Protein AF-A0A380JGA7-F1 (afdb_monomer_lite)

Structure (mmCIF, N/CA/C/O backbone):
data_AF-A0A380JGA7-F1
#
_entry.id   AF-A0A380JGA7-F1
#
loop_
_atom_site.group_PDB
_atom_site.id
_atom_site.type_symbol
_atom_site.label_atom_id
_atom_site.label_alt_id
_atom_site.label_comp_id
_atom_site.label_asym_id
_atom_site.label_entity_id
_atom_site.label_seq_id
_atom_site.pdbx_PDB_ins_code
_atom_site.Cartn_x
_atom_site.Cartn_y
_atom_site.Cartn_z
_atom_site.occupancy
_atom_site.B_iso_or_equiv
_atom_site.auth_seq_id
_atom_site.auth_comp_id
_atom_site.auth_asym_id
_atom_site.auth_atom_id
_atom_site.pdbx_PDB_model_num
ATOM 1 N N . MET A 1 1 ? 26.042 8.309 20.263 1.00 59.75 1 MET A N 1
ATOM 2 C CA . MET A 1 1 ? 25.176 7.485 21.136 1.00 59.75 1 MET A CA 1
ATOM 3 C C . MET A 1 1 ? 23.832 7.338 20.444 1.00 59.75 1 MET A C 1
ATOM 5 O O . MET A 1 1 ? 23.286 8.357 20.043 1.00 59.75 1 MET A O 1
ATOM 9 N N . ILE A 1 2 ? 23.329 6.119 20.225 1.00 72.31 2 ILE A N 1
ATOM 10 C CA . ILE A 1 2 ? 21.969 5.958 19.685 1.00 72.31 2 ILE A CA 1
ATOM 11 C C . ILE A 1 2 ? 20.988 6.371 20.780 1.00 72.31 2 ILE A C 1
ATOM 13 O O . ILE A 1 2 ? 21.099 5.899 21.906 1.00 72.31 2 ILE A O 1
ATOM 17 N N . ASN A 1 3 ? 20.053 7.252 20.439 1.00 92.00 3 ASN A N 1
ATOM 18 C CA . ASN A 1 3 ? 19.029 7.744 21.349 1.00 92.00 3 ASN A CA 1
ATOM 19 C C . ASN A 1 3 ? 18.095 6.589 21.768 1.00 92.00 3 ASN A C 1
ATOM 21 O O . ASN A 1 3 ? 17.345 6.059 20.944 1.00 92.00 3 ASN A O 1
ATOM 25 N N . ASP A 1 4 ? 18.143 6.183 23.039 1.00 94.75 4 ASP A N 1
ATOM 26 C CA . ASP A 1 4 ? 17.337 5.069 23.555 1.00 94.75 4 ASP A CA 1
ATOM 27 C C . ASP A 1 4 ? 15.826 5.347 23.498 1.00 94.75 4 ASP A C 1
ATOM 29 O O . ASP A 1 4 ? 15.036 4.409 23.369 1.00 94.75 4 ASP A O 1
ATOM 33 N N . ALA A 1 5 ? 15.412 6.621 23.478 1.00 95.69 5 ALA A N 1
ATOM 34 C CA . ALA A 1 5 ? 14.020 6.984 23.227 1.00 95.69 5 ALA A CA 1
ATOM 35 C C . ALA A 1 5 ? 13.580 6.588 21.806 1.00 95.69 5 ALA A C 1
ATOM 37 O O . ALA A 1 5 ? 12.498 6.024 21.643 1.00 95.69 5 ALA A O 1
ATOM 38 N N . ILE A 1 6 ? 14.440 6.784 20.797 1.00 96.81 6 ILE A N 1
ATOM 39 C CA . ILE A 1 6 ? 14.155 6.398 19.403 1.00 96.81 6 ILE A CA 1
ATOM 40 C C . ILE A 1 6 ? 14.045 4.876 19.284 1.00 96.81 6 ILE A C 1
ATOM 42 O O . ILE A 1 6 ? 13.084 4.373 18.708 1.00 96.81 6 ILE A O 1
ATOM 46 N N . LYS A 1 7 ? 14.978 4.119 19.879 1.00 96.44 7 LYS A N 1
ATOM 47 C CA . LYS A 1 7 ? 14.900 2.644 19.892 1.00 96.44 7 LYS A CA 1
ATOM 48 C C . LYS A 1 7 ? 13.587 2.152 20.502 1.00 96.44 7 LYS A C 1
ATOM 50 O O . LYS A 1 7 ? 12.964 1.237 19.965 1.00 96.44 7 LYS A O 1
ATOM 55 N N . LYS A 1 8 ? 13.160 2.764 21.613 1.00 97.25 8 LYS A N 1
ATOM 56 C CA . LYS A 1 8 ? 11.901 2.423 22.282 1.00 97.25 8 LYS A CA 1
ATOM 57 C C . LYS A 1 8 ? 10.693 2.738 21.399 1.00 97.25 8 LYS A C 1
ATOM 59 O O . LYS A 1 8 ? 9.820 1.885 21.273 1.00 97.25 8 LYS A O 1
ATOM 64 N N . GLN A 1 9 ? 10.668 3.907 20.758 1.00 97.62 9 GLN A N 1
ATOM 65 C CA . GLN A 1 9 ? 9.598 4.297 19.836 1.00 97.62 9 GLN A CA 1
ATOM 66 C C . GLN A 1 9 ? 9.495 3.335 18.644 1.00 97.62 9 GLN A C 1
ATOM 68 O O . GLN A 1 9 ? 8.403 2.861 18.338 1.00 97.62 9 GLN A O 1
ATOM 73 N N . ILE A 1 10 ? 10.628 2.986 18.021 1.00 97.38 10 ILE A N 1
ATOM 74 C CA . ILE A 1 10 ? 10.682 2.001 16.932 1.00 97.38 10 ILE A CA 1
ATOM 75 C C . ILE A 1 10 ? 10.107 0.670 17.417 1.00 97.38 10 ILE A C 1
ATOM 77 O O . ILE A 1 10 ? 9.178 0.141 16.810 1.00 97.38 10 ILE A O 1
ATOM 81 N N . ARG A 1 11 ? 10.599 0.143 18.544 1.00 97.62 11 ARG A N 1
ATOM 82 C CA . ARG A 1 11 ? 10.133 -1.145 19.069 1.00 97.62 11 ARG A CA 1
ATOM 83 C C . ARG A 1 11 ? 8.622 -1.154 19.319 1.00 97.62 11 ARG A C 1
ATOM 85 O O . ARG A 1 11 ? 7.948 -2.087 18.896 1.00 97.62 11 ARG A O 1
ATOM 92 N N . GLN A 1 12 ? 8.092 -0.099 19.933 1.00 98.31 12 GLN A N 1
ATOM 93 C CA . GLN A 1 12 ? 6.659 0.044 20.193 1.00 98.31 12 GLN A CA 1
ATOM 94 C C . GLN A 1 12 ? 5.824 0.071 18.907 1.00 98.31 12 GLN A C 1
ATOM 96 O O . GLN A 1 12 ? 4.759 -0.545 18.864 1.00 98.31 12 GLN A O 1
ATOM 101 N N . ALA A 1 13 ? 6.296 0.744 17.853 1.00 98.00 13 ALA A N 1
ATOM 102 C CA . ALA A 1 13 ? 5.612 0.758 16.562 1.00 98.00 13 ALA A CA 1
ATOM 103 C C . ALA A 1 13 ? 5.539 -0.650 15.944 1.00 98.00 13 ALA A C 1
ATOM 105 O O . ALA A 1 13 ? 4.476 -1.071 15.484 1.00 98.00 13 ALA A O 1
ATOM 106 N N . PHE A 1 14 ? 6.640 -1.408 15.996 1.00 97.94 14 PHE A N 1
ATOM 107 C CA . PHE A 1 14 ? 6.686 -2.779 15.482 1.00 97.94 14 PHE A CA 1
ATOM 108 C C . PHE A 1 14 ? 5.856 -3.767 16.315 1.00 97.94 14 PHE A C 1
ATOM 110 O O . PHE A 1 14 ? 5.204 -4.622 15.722 1.00 97.94 14 PHE A O 1
ATOM 117 N N . ASP A 1 15 ? 5.822 -3.631 17.646 1.00 98.06 15 ASP A N 1
ATOM 118 C CA . ASP A 1 15 ? 4.976 -4.462 18.520 1.00 98.06 15 ASP A CA 1
ATOM 119 C C . ASP A 1 15 ? 3.477 -4.171 18.307 1.00 98.06 15 ASP A C 1
ATOM 121 O O . ASP A 1 15 ? 2.644 -5.074 18.373 1.00 98.06 15 ASP A O 1
ATOM 125 N N . ARG A 1 16 ? 3.116 -2.912 18.019 1.00 98.19 16 ARG A N 1
ATOM 126 C CA . ARG A 1 16 ? 1.732 -2.513 17.714 1.00 98.19 16 ARG A CA 1
ATOM 127 C C . ARG A 1 16 ? 1.264 -3.016 16.345 1.00 98.19 16 ARG A C 1
ATOM 129 O O . ARG A 1 16 ? 0.069 -3.240 16.151 1.00 98.19 16 ARG A O 1
ATOM 136 N N . ARG A 1 17 ? 2.173 -3.149 15.377 1.00 98.31 17 ARG A N 1
ATOM 137 C CA . ARG A 1 17 ? 1.841 -3.545 14.005 1.00 98.31 17 ARG A CA 1
ATOM 138 C C . ARG A 1 17 ? 1.445 -5.023 13.951 1.00 98.31 17 ARG A C 1
ATOM 140 O O . ARG A 1 17 ? 2.286 -5.917 14.009 1.00 98.31 17 ARG A O 1
ATOM 147 N N . VAL A 1 18 ? 0.162 -5.267 13.707 1.00 98.00 18 VAL A N 1
ATOM 148 C CA . VAL A 1 18 ? -0.412 -6.601 13.480 1.00 98.00 18 VAL A CA 1
ATOM 149 C C . VAL A 1 18 ? -1.237 -6.625 12.194 1.00 98.00 18 VAL A C 1
ATOM 151 O O . VAL A 1 18 ? -1.658 -5.583 11.695 1.00 98.00 18 VAL A O 1
ATOM 154 N N . ALA A 1 19 ? -1.477 -7.816 11.642 1.00 98.25 19 ALA A N 1
ATOM 155 C CA . ALA A 1 19 ? -2.362 -7.991 10.491 1.00 98.25 19 ALA A CA 1
ATOM 156 C C . ALA A 1 19 ? -3.834 -7.863 10.927 1.00 98.25 19 ALA A C 1
ATOM 158 O O . ALA A 1 19 ? -4.473 -8.849 11.296 1.00 98.25 19 ALA A O 1
ATOM 159 N N . VAL A 1 20 ? -4.356 -6.636 10.915 1.00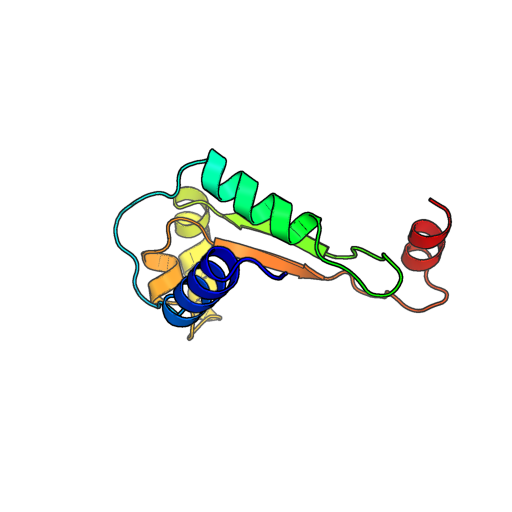 98.19 20 VAL A N 1
ATOM 160 C CA . VAL A 1 20 ? -5.758 -6.331 11.241 1.00 98.19 20 VAL A CA 1
ATOM 161 C C . VAL A 1 20 ? -6.680 -6.829 10.122 1.00 98.19 20 VAL A C 1
ATOM 163 O O . VAL A 1 20 ? -6.355 -6.716 8.942 1.00 98.19 20 VAL A O 1
ATOM 166 N N . ARG A 1 21 ? -7.828 -7.407 10.493 1.00 97.94 21 ARG A N 1
ATOM 167 C CA . ARG A 1 21 ? -8.836 -7.922 9.545 1.00 97.94 21 ARG A CA 1
ATOM 168 C C . ARG A 1 21 ? -10.133 -7.116 9.535 1.00 97.94 21 ARG A C 1
ATOM 170 O O . ARG A 1 21 ? -10.791 -7.069 8.510 1.00 97.94 21 ARG A O 1
ATOM 177 N N . VAL A 1 22 ? -10.480 -6.488 10.657 1.00 98.19 22 VAL A N 1
ATOM 178 C CA . VAL A 1 22 ? -11.707 -5.703 10.834 1.00 98.19 22 VAL A CA 1
ATOM 179 C C . VAL A 1 22 ? -11.312 -4.340 11.385 1.00 98.19 22 VAL A C 1
ATOM 181 O O . VAL A 1 22 ? -10.603 -4.267 12.392 1.00 98.19 22 VAL A O 1
ATOM 184 N N . TYR A 1 23 ? -11.752 -3.273 10.728 1.00 98.06 23 TYR A N 1
ATOM 185 C CA . TYR A 1 23 ? -11.420 -1.899 11.092 1.00 98.06 23 TYR A CA 1
ATOM 186 C C . TYR A 1 23 ? -12.623 -1.182 11.705 1.00 98.06 23 TYR A C 1
ATOM 188 O O . TYR A 1 23 ? -13.773 -1.584 11.538 1.00 98.06 23 TYR A O 1
ATOM 196 N N . LYS A 1 24 ? -12.340 -0.119 12.461 1.00 96.88 24 LYS A N 1
ATOM 197 C CA . LYS A 1 24 ? -13.379 0.776 12.975 1.00 96.88 24 LYS A CA 1
ATOM 198 C C . LYS A 1 24 ? -13.902 1.654 11.844 1.00 96.88 24 LYS A C 1
ATOM 200 O O . LYS A 1 24 ? -13.186 1.914 10.878 1.00 96.88 24 LYS A O 1
ATOM 205 N N . ASP A 1 25 ? -15.109 2.174 12.023 1.00 96.00 25 ASP A N 1
ATOM 206 C CA . ASP A 1 25 ? -15.682 3.168 11.121 1.00 96.00 25 ASP A CA 1
ATOM 207 C C . ASP A 1 25 ? -15.057 4.552 11.355 1.00 96.00 25 ASP A C 1
ATOM 209 O O . ASP A 1 25 ? -15.651 5.462 11.923 1.00 96.00 25 ASP A O 1
ATOM 213 N N . GLN A 1 26 ? -13.774 4.656 11.018 1.00 96.75 26 GLN A N 1
ATOM 214 C CA . GLN A 1 26 ? -12.983 5.871 11.090 1.00 96.75 26 GLN A CA 1
ATOM 215 C C . GLN A 1 26 ? -12.198 5.996 9.790 1.00 96.75 26 GLN A C 1
ATOM 217 O O . GLN A 1 26 ? -11.608 5.020 9.315 1.00 96.75 26 GLN A O 1
ATOM 222 N N . GLU A 1 27 ? -12.210 7.187 9.207 1.00 96.31 27 GLU A N 1
ATOM 223 C CA . GLU A 1 27 ? -11.390 7.499 8.044 1.00 96.31 27 GLU A CA 1
ATOM 224 C C . GLU A 1 27 ? -10.003 7.972 8.476 1.00 96.31 27 GLU A C 1
ATOM 226 O O . GLU A 1 27 ? -9.851 8.677 9.478 1.00 96.31 27 GLU A O 1
ATOM 231 N N . ILE A 1 28 ? -8.983 7.540 7.737 1.00 97.38 28 ILE A N 1
ATOM 232 C CA . ILE A 1 28 ? -7.620 8.036 7.912 1.00 97.38 28 ILE A CA 1
ATOM 233 C C . ILE A 1 28 ? -7.574 9.452 7.322 1.00 97.38 28 ILE A C 1
ATOM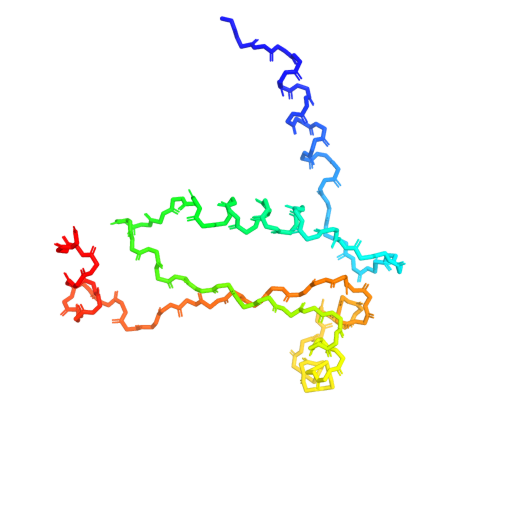 235 O O . ILE A 1 28 ? -7.994 9.623 6.174 1.00 97.38 28 ILE A O 1
ATOM 239 N N . PRO A 1 29 ? -7.077 10.458 8.066 1.00 97.88 29 PRO A N 1
ATOM 240 C CA . PRO A 1 29 ? -6.889 11.802 7.538 1.00 97.88 29 PRO A CA 1
ATOM 241 C C . PRO A 1 29 ? -6.036 11.800 6.269 1.00 97.88 29 PRO A C 1
ATOM 243 O O . PRO A 1 29 ? -5.111 11.002 6.121 1.00 97.88 29 PRO A O 1
ATOM 246 N N . ARG A 1 30 ? -6.322 12.735 5.360 1.00 96.62 30 ARG A N 1
ATOM 247 C CA . ARG A 1 30 ? -5.598 12.845 4.089 1.00 96.62 30 ARG A CA 1
ATOM 248 C C . ARG A 1 30 ? -4.086 12.987 4.289 1.00 96.62 30 ARG A C 1
ATOM 250 O O . ARG A 1 30 ? -3.333 12.289 3.624 1.00 96.62 30 ARG A O 1
ATOM 257 N N . GLU A 1 31 ? -3.668 13.8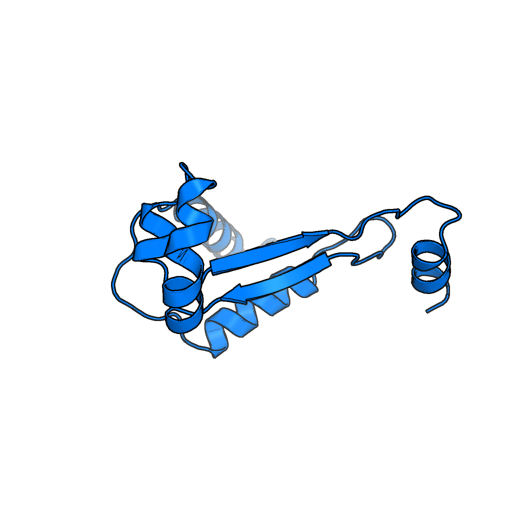39 5.220 1.00 98.19 31 GLU A N 1
ATOM 258 C CA . GLU A 1 31 ? -2.253 14.075 5.543 1.00 98.19 31 GLU A CA 1
ATOM 259 C C . GLU A 1 31 ? -1.529 12.804 6.016 1.00 98.19 31 GLU A C 1
ATOM 261 O O . GLU A 1 31 ? -0.402 12.542 5.603 1.00 98.19 31 GLU A O 1
ATOM 266 N N . ASP A 1 32 ? -2.201 11.961 6.804 1.00 98.44 32 ASP A N 1
ATOM 267 C CA . ASP A 1 32 ? -1.648 10.688 7.268 1.00 98.44 32 ASP A CA 1
ATOM 268 C C . ASP A 1 32 ? -1.535 9.680 6.115 1.00 98.44 32 ASP A C 1
ATOM 270 O O . ASP A 1 32 ? -0.551 8.943 6.025 1.00 98.44 32 ASP A O 1
ATOM 274 N N . MET A 1 33 ? -2.519 9.644 5.208 1.00 97.94 33 MET A N 1
ATOM 275 C CA . MET A 1 33 ? -2.444 8.803 4.008 1.00 97.94 33 MET A CA 1
ATOM 276 C C . MET A 1 33 ? -1.342 9.260 3.051 1.00 97.94 33 MET A C 1
ATOM 278 O O . MET A 1 33 ? -0.623 8.413 2.524 1.00 97.94 33 MET A O 1
ATOM 282 N N . GLU A 1 34 ? -1.186 10.568 2.842 1.00 97.94 34 GLU A N 1
ATOM 283 C CA . GLU A 1 34 ? -0.095 11.138 2.045 1.00 97.94 34 GLU A CA 1
ATOM 284 C C . GLU A 1 34 ? 1.262 10.775 2.660 1.00 97.94 34 GLU A C 1
ATOM 286 O O . GLU A 1 34 ? 2.113 10.232 1.961 1.00 97.94 34 GLU A O 1
ATOM 291 N N . ALA A 1 35 ? 1.421 10.906 3.981 1.00 98.44 35 ALA A N 1
ATOM 292 C CA . ALA A 1 35 ? 2.636 10.480 4.673 1.00 98.44 35 ALA A CA 1
ATOM 293 C C . ALA A 1 35 ? 2.929 8.975 4.500 1.00 98.44 35 ALA A C 1
ATOM 295 O O . ALA A 1 35 ? 4.080 8.584 4.307 1.00 98.44 35 ALA A O 1
ATOM 296 N N . ILE A 1 36 ? 1.909 8.108 4.532 1.00 98.31 36 ILE A N 1
ATOM 297 C CA . ILE A 1 36 ? 2.079 6.671 4.254 1.00 98.31 36 ILE A CA 1
ATOM 298 C C . ILE A 1 36 ? 2.564 6.454 2.814 1.00 98.31 36 ILE A C 1
ATOM 300 O O . ILE A 1 36 ? 3.507 5.689 2.594 1.00 98.31 36 ILE A O 1
ATOM 304 N N . LEU A 1 37 ? 1.953 7.115 1.831 1.00 98.19 37 LEU A N 1
ATOM 305 C CA . LEU A 1 37 ? 2.329 6.973 0.422 1.00 98.19 37 LEU A CA 1
ATOM 306 C C . LEU A 1 37 ? 3.726 7.524 0.135 1.00 98.19 37 LEU A C 1
ATOM 308 O O . LEU A 1 37 ? 4.467 6.888 -0.611 1.00 98.19 37 LEU A O 1
ATOM 312 N N . ASP A 1 38 ? 4.126 8.615 0.784 1.00 98.25 38 ASP A N 1
ATOM 313 C CA . ASP A 1 38 ? 5.480 9.159 0.686 1.00 98.25 38 ASP A CA 1
ATOM 314 C C . ASP A 1 38 ? 6.523 8.142 1.164 1.00 98.25 38 ASP A C 1
ATOM 316 O O . ASP A 1 38 ? 7.560 7.962 0.525 1.00 98.25 38 ASP A O 1
ATOM 320 N N . THR A 1 39 ? 6.244 7.395 2.242 1.00 97.81 39 THR A N 1
ATOM 321 C CA . THR A 1 39 ? 7.160 6.329 2.692 1.00 97.81 39 THR A CA 1
ATOM 322 C C . THR A 1 39 ? 7.266 5.176 1.691 1.00 97.81 39 THR A C 1
ATOM 324 O O . THR A 1 39 ? 8.343 4.597 1.526 1.00 97.81 39 THR A O 1
ATOM 327 N N . ALA A 1 40 ? 6.172 4.849 0.999 1.00 97.12 40 ALA A N 1
ATOM 328 C CA . ALA A 1 40 ? 6.181 3.849 -0.062 1.00 97.12 40 ALA A CA 1
ATOM 329 C C . ALA A 1 40 ? 6.958 4.349 -1.291 1.00 97.12 40 ALA A C 1
ATOM 331 O O . ALA A 1 40 ? 7.774 3.607 -1.832 1.00 97.12 40 ALA A O 1
ATOM 332 N N . TRP A 1 41 ? 6.762 5.610 -1.684 1.00 96.88 41 TRP A N 1
ATOM 333 C CA . TRP A 1 41 ? 7.456 6.241 -2.807 1.00 96.88 41 TRP A CA 1
ATOM 334 C C . TRP A 1 41 ? 8.974 6.321 -2.585 1.00 96.88 41 TRP A C 1
ATOM 336 O O . TRP A 1 41 ? 9.741 6.002 -3.484 1.00 96.88 41 TRP A O 1
ATOM 346 N N . LEU A 1 42 ? 9.412 6.638 -1.362 1.00 97.50 42 LEU A N 1
ATOM 347 C CA . LEU A 1 42 ? 10.830 6.728 -0.982 1.00 97.50 42 LEU A CA 1
ATOM 348 C C . LEU A 1 42 ? 11.503 5.376 -0.697 1.00 97.50 42 LEU A C 1
ATOM 350 O O . LEU A 1 42 ? 12.665 5.335 -0.280 1.00 97.50 42 LEU A O 1
ATOM 354 N N . SER A 1 43 ? 10.789 4.260 -0.850 1.00 98.12 43 SER A N 1
ATOM 355 C CA . SER A 1 43 ? 11.372 2.944 -0.602 1.00 98.12 43 SER A CA 1
ATOM 356 C C . SER A 1 43 ? 12.509 2.653 -1.595 1.00 98.12 43 SER A C 1
ATOM 358 O O . SER A 1 43 ? 12.447 3.064 -2.752 1.00 98.12 43 SER A O 1
ATOM 360 N N . PRO A 1 44 ? 13.568 1.926 -1.193 1.00 97.00 44 PRO A N 1
ATOM 361 C CA . PRO A 1 44 ? 14.600 1.517 -2.134 1.00 97.00 44 PRO A CA 1
ATOM 362 C C . PRO A 1 44 ? 14.047 0.471 -3.109 1.00 97.00 44 PRO A C 1
ATOM 364 O O . PRO A 1 44 ? 13.317 -0.442 -2.717 1.00 97.00 44 PRO A O 1
ATOM 367 N N . SER A 1 45 ? 14.456 0.557 -4.372 1.00 94.25 45 SER A N 1
ATOM 368 C CA . SER A 1 45 ? 14.188 -0.458 -5.393 1.00 94.25 45 SER A CA 1
ATOM 369 C C . SER A 1 45 ? 15.495 -0.975 -5.992 1.00 94.25 45 SER A C 1
ATOM 371 O O . SER A 1 45 ? 16.515 -0.281 -6.005 1.00 94.25 45 SER A O 1
ATOM 373 N N . SER A 1 46 ? 15.493 -2.224 -6.469 1.00 92.06 46 SER A N 1
ATOM 374 C CA . SER A 1 46 ? 16.656 -2.772 -7.176 1.00 92.06 46 SER A CA 1
ATOM 375 C C . SER A 1 46 ? 16.977 -1.878 -8.374 1.00 92.06 46 SER A C 1
ATOM 377 O O . SER A 1 46 ? 16.062 -1.529 -9.112 1.00 92.06 46 SER A O 1
ATOM 379 N N . ILE A 1 47 ? 18.244 -1.470 -8.500 1.00 90.31 47 ILE A N 1
ATOM 380 C CA . ILE A 1 47 ? 18.777 -0.509 -9.487 1.00 90.31 47 ILE A CA 1
ATOM 381 C C . ILE A 1 47 ? 18.089 0.868 -9.530 1.00 90.31 47 ILE A C 1
ATOM 383 O O . ILE A 1 47 ? 18.336 1.623 -10.463 1.00 90.31 47 ILE A O 1
ATOM 387 N N . GLY A 1 48 ? 17.246 1.207 -8.549 1.00 90.12 48 GLY A N 1
ATOM 388 C CA . GLY A 1 48 ? 16.428 2.422 -8.611 1.00 90.12 48 GLY A CA 1
ATOM 389 C C . GLY A 1 48 ? 15.323 2.353 -9.673 1.00 90.12 48 GLY A C 1
ATOM 390 O O . GLY A 1 48 ? 14.950 3.380 -10.222 1.00 90.12 48 GLY A O 1
ATOM 391 N N . LEU A 1 49 ? 14.833 1.152 -10.012 1.00 91.81 49 LEU A N 1
ATOM 392 C CA . LEU A 1 49 ? 13.850 0.971 -11.085 1.00 91.81 49 LEU A CA 1
ATOM 393 C C . LEU A 1 49 ? 12.503 1.649 -10.801 1.00 91.81 49 LEU A C 1
ATOM 395 O O . LEU A 1 49 ? 11.882 2.174 -11.716 1.00 91.81 49 LEU A O 1
ATOM 399 N N . GLU A 1 50 ? 12.023 1.570 -9.557 1.00 94.00 50 GLU A N 1
ATOM 400 C CA . GLU A 1 50 ? 10.729 2.141 -9.142 1.00 94.00 50 GLU A CA 1
ATOM 401 C C . GLU A 1 50 ? 9.540 1.733 -10.040 1.00 94.00 50 GLU A C 1
ATOM 403 O O . GLU A 1 50 ? 8.571 2.473 -10.193 1.00 94.00 50 GLU A O 1
ATOM 408 N N . GLY A 1 51 ? 9.584 0.521 -10.610 1.00 93.06 51 GLY A N 1
ATOM 409 C CA . GLY A 1 51 ? 8.538 -0.055 -11.467 1.00 93.06 51 GLY A CA 1
ATOM 410 C C . GLY A 1 51 ? 7.265 -0.445 -10.705 1.00 93.06 51 GLY A C 1
ATOM 411 O O . GLY A 1 51 ? 6.669 -1.488 -10.973 1.00 93.06 51 GLY A O 1
ATOM 412 N N . TRP A 1 52 ? 6.879 0.336 -9.698 1.00 95.94 52 TRP A N 1
ATOM 413 C CA . TRP A 1 52 ? 5.673 0.164 -8.901 1.00 95.94 52 TRP A CA 1
ATOM 414 C C . TRP A 1 52 ? 4.649 1.251 -9.205 1.00 95.94 52 TRP A C 1
ATOM 416 O O . TRP A 1 52 ? 4.991 2.385 -9.532 1.00 95.94 52 TRP A O 1
ATOM 426 N N . ARG A 1 53 ? 3.366 0.930 -9.025 1.00 97.38 53 ARG A N 1
ATOM 427 C CA . ARG A 1 53 ? 2.312 1.941 -8.859 1.00 97.38 53 ARG A CA 1
ATOM 428 C C . ARG A 1 53 ? 1.446 1.603 -7.659 1.00 97.38 53 ARG A C 1
ATOM 430 O O . ARG A 1 53 ? 1.131 0.438 -7.425 1.00 97.38 53 ARG A O 1
ATOM 437 N N . PHE A 1 54 ? 1.024 2.639 -6.947 1.00 98.19 54 PHE A N 1
ATOM 438 C CA . PHE A 1 54 ? 0.117 2.538 -5.810 1.00 98.19 54 PHE A CA 1
ATOM 439 C C . PHE A 1 54 ? -1.231 3.127 -6.221 1.00 98.19 54 PHE A C 1
ATOM 441 O O . PHE A 1 54 ? -1.340 4.332 -6.435 1.00 98.19 54 PHE A O 1
ATOM 448 N N . VAL A 1 55 ? -2.250 2.281 -6.377 1.00 97.94 55 VAL A N 1
ATOM 449 C CA . VAL A 1 55 ? -3.620 2.737 -6.648 1.00 97.94 55 VAL A CA 1
ATOM 450 C C . VAL A 1 55 ? -4.385 2.714 -5.338 1.00 97.94 55 VAL A C 1
ATOM 452 O O . VAL A 1 55 ? -4.601 1.649 -4.760 1.00 97.94 55 VAL A O 1
ATOM 455 N N . VAL A 1 56 ? -4.760 3.892 -4.853 1.00 97.69 56 VAL A N 1
ATOM 456 C CA . VAL A 1 56 ? -5.472 4.050 -3.585 1.00 97.69 56 VAL A CA 1
ATOM 457 C C . VAL A 1 56 ? -6.967 4.070 -3.855 1.00 97.69 56 VAL A C 1
ATOM 459 O O . VAL A 1 56 ? -7.457 4.929 -4.581 1.00 97.69 56 VAL A O 1
ATOM 462 N N . LEU A 1 57 ? -7.682 3.124 -3.256 1.00 97.69 57 LEU A N 1
ATOM 463 C CA . LEU A 1 57 ? -9.136 3.093 -3.223 1.00 97.69 57 LEU A CA 1
ATOM 464 C C . LEU A 1 57 ? -9.587 3.635 -1.864 1.00 97.69 57 LEU A C 1
ATOM 466 O O . LEU A 1 57 ? -9.217 3.081 -0.827 1.00 97.69 57 LEU A O 1
ATOM 470 N N . ASP A 1 58 ? -10.363 4.713 -1.859 1.00 96.44 58 ASP A N 1
ATOM 471 C CA . ASP A 1 58 ? -11.105 5.157 -0.672 1.00 96.44 58 ASP A CA 1
ATOM 472 C C . ASP A 1 58 ? -12.383 4.316 -0.479 1.00 96.44 58 ASP A C 1
ATOM 474 O O . ASP A 1 58 ? -12.678 3.422 -1.273 1.00 96.44 58 ASP A O 1
ATOM 478 N N . ARG A 1 59 ? -13.182 4.602 0.555 1.00 95.06 59 ARG A N 1
ATOM 479 C CA . ARG A 1 59 ? -14.425 3.858 0.834 1.00 95.06 59 ARG A CA 1
ATOM 480 C C . ARG A 1 59 ? -15.417 3.848 -0.326 1.00 95.06 59 ARG A C 1
ATOM 482 O O . ARG A 1 59 ? -16.100 2.842 -0.509 1.00 95.06 59 ARG A O 1
ATOM 489 N N . GLN A 1 60 ? -15.511 4.936 -1.088 1.00 95.88 60 GLN A N 1
ATOM 490 C CA . GLN A 1 60 ? -16.436 5.010 -2.213 1.00 95.88 60 GLN A CA 1
ATOM 491 C C . GLN A 1 60 ? -15.976 4.070 -3.331 1.00 95.88 60 GLN A C 1
ATOM 493 O O . GLN A 1 60 ? -16.744 3.216 -3.765 1.00 95.88 60 GLN A O 1
ATOM 498 N N . HIS A 1 61 ? -14.700 4.135 -3.709 1.00 97.44 61 HIS A N 1
ATOM 499 C CA . HIS A 1 61 ? -14.131 3.242 -4.720 1.00 97.44 61 HIS A CA 1
ATOM 500 C C . HIS A 1 61 ? -14.107 1.776 -4.265 1.00 97.44 61 HIS A C 1
ATOM 502 O O . HIS A 1 61 ? -14.356 0.873 -5.064 1.00 97.44 61 HIS A O 1
ATOM 508 N N . ILE A 1 62 ? -13.830 1.519 -2.980 1.00 97.12 62 ILE A N 1
ATOM 509 C CA . ILE A 1 62 ? -13.902 0.174 -2.401 1.00 97.12 62 ILE A CA 1
ATOM 510 C C . ILE A 1 62 ? -15.322 -0.363 -2.533 1.00 97.12 62 ILE A C 1
ATOM 512 O O . ILE A 1 62 ? -15.484 -1.487 -2.985 1.00 97.12 62 ILE A O 1
ATOM 516 N N . LYS A 1 63 ? -16.349 0.416 -2.179 1.00 96.00 63 LYS A N 1
ATOM 517 C CA . LYS A 1 63 ? -17.748 -0.022 -2.264 1.00 96.00 63 LYS A CA 1
ATOM 518 C C . LYS A 1 63 ? -18.136 -0.441 -3.682 1.00 96.00 63 LYS A C 1
ATOM 520 O O . LYS A 1 63 ? -18.845 -1.433 -3.838 1.00 96.00 63 LYS A O 1
ATOM 525 N N . ASP A 1 64 ? -17.652 0.287 -4.682 1.00 97.69 64 ASP A N 1
ATOM 526 C CA . ASP A 1 64 ? -17.962 0.025 -6.086 1.00 97.69 64 ASP A CA 1
ATOM 527 C C . ASP A 1 64 ? -17.239 -1.233 -6.611 1.00 97.69 64 ASP A C 1
ATOM 529 O O . ASP A 1 64 ? -17.822 -2.007 -7.365 1.00 97.69 64 ASP A O 1
ATOM 533 N N . LEU A 1 65 ? -16.002 -1.491 -6.165 1.00 96.81 65 LEU A N 1
ATOM 534 C CA . LEU A 1 65 ? -15.178 -2.625 -6.623 1.00 96.81 65 LEU A CA 1
ATOM 535 C C . LEU A 1 65 ? -15.267 -3.877 -5.735 1.00 96.81 65 LEU A C 1
ATOM 537 O O . LEU A 1 65 ? -14.919 -4.976 -6.169 1.00 96.81 65 LEU A O 1
ATOM 541 N N . ALA A 1 66 ? -15.706 -3.740 -4.483 1.00 95.81 66 ALA A N 1
ATOM 542 C CA . ALA A 1 66 ? -15.748 -4.821 -3.504 1.00 95.81 66 ALA A CA 1
ATOM 543 C C . ALA A 1 66 ? -16.539 -6.049 -3.976 1.00 95.81 66 ALA A C 1
ATOM 545 O O . ALA A 1 66 ? -16.056 -7.145 -3.694 1.00 95.81 66 ALA A O 1
ATOM 546 N N . PRO A 1 67 ? -17.687 -5.936 -4.681 1.00 96.88 67 PRO A N 1
ATOM 547 C CA . PRO A 1 67 ? -18.407 -7.109 -5.171 1.00 96.88 67 PRO A CA 1
ATOM 548 C C . PRO A 1 67 ? -17.522 -8.026 -6.022 1.00 96.88 67 PRO A C 1
ATOM 550 O O . PRO A 1 67 ? -17.410 -9.205 -5.708 1.00 96.88 67 PRO A O 1
ATOM 553 N N . GLU A 1 68 ? -16.820 -7.471 -7.012 1.00 97.00 68 GLU A N 1
ATOM 554 C CA . GLU A 1 68 ? -15.938 -8.228 -7.911 1.00 97.00 68 GLU A CA 1
ATOM 555 C C . GLU A 1 68 ? -14.669 -8.704 -7.191 1.00 97.00 68 GLU A C 1
ATOM 557 O O . GLU A 1 68 ? -14.268 -9.864 -7.291 1.00 97.00 68 GLU A O 1
ATOM 562 N N . LEU A 1 69 ? -14.041 -7.827 -6.399 1.00 96.06 69 LEU A N 1
ATOM 563 C CA . LEU A 1 69 ? -12.818 -8.176 -5.674 1.00 96.06 69 LEU A CA 1
ATOM 564 C C . LEU A 1 69 ? -13.055 -9.311 -4.674 1.00 96.06 69 LEU A C 1
ATOM 566 O O . LEU A 1 69 ? -12.191 -10.173 -4.499 1.00 96.06 69 LEU A O 1
ATOM 570 N N . LYS A 1 70 ? -14.219 -9.346 -4.022 1.00 97.31 70 LYS A N 1
ATOM 571 C CA . LYS A 1 70 ? -14.553 -10.383 -3.044 1.00 97.31 70 LYS A CA 1
ATOM 572 C C . LYS A 1 70 ? -14.723 -11.767 -3.657 1.00 97.31 70 LYS A C 1
ATOM 574 O O . LYS A 1 70 ? -14.478 -12.735 -2.940 1.00 97.31 70 LYS A O 1
ATOM 579 N N . GLU A 1 71 ? -15.063 -11.889 -4.936 1.0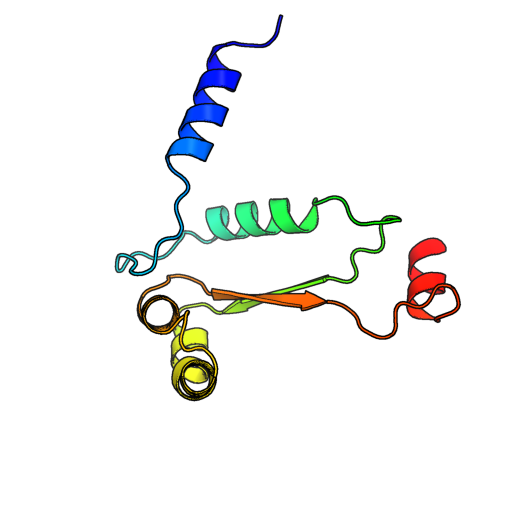0 97.81 71 GLU A N 1
ATOM 580 C CA . GLU A 1 71 ? -15.153 -13.197 -5.601 1.00 97.81 71 GLU A CA 1
ATOM 581 C C . GLU A 1 71 ? -13.792 -13.905 -5.655 1.00 97.81 71 GLU A C 1
ATOM 583 O O . GLU A 1 71 ? -13.713 -15.128 -5.545 1.00 97.81 71 GLU A O 1
ATOM 588 N N . VAL A 1 72 ? -12.708 -13.131 -5.761 1.00 97.25 72 VAL A N 1
ATOM 589 C CA . VAL A 1 72 ? -11.340 -13.652 -5.914 1.00 97.25 72 VAL A CA 1
ATOM 590 C C . VAL A 1 72 ? -10.462 -13.461 -4.671 1.00 97.25 72 VAL A C 1
ATOM 592 O O . VAL A 1 72 ? -9.445 -14.139 -4.520 1.00 97.25 72 VAL A O 1
ATOM 595 N N . ALA A 1 73 ? -10.842 -12.580 -3.741 1.00 96.88 73 ALA A N 1
ATOM 596 C CA . ALA A 1 73 ? -10.037 -12.207 -2.577 1.00 96.88 73 ALA A CA 1
ATOM 597 C C . ALA A 1 73 ? -10.584 -12.777 -1.255 1.00 96.88 73 ALA A C 1
ATOM 599 O O . ALA A 1 73 ? -10.955 -12.041 -0.334 1.00 96.88 73 ALA A O 1
ATOM 600 N N . TRP A 1 74 ? -10.593 -14.106 -1.107 1.00 96.81 74 TRP A N 1
ATOM 601 C CA . TRP A 1 74 ? -11.088 -14.787 0.106 1.00 96.81 74 TRP A CA 1
ATOM 602 C C . TRP A 1 74 ? -10.435 -14.292 1.417 1.00 96.81 74 TRP A C 1
ATOM 604 O O . TRP A 1 74 ? -11.072 -14.278 2.466 1.00 96.81 74 TRP A O 1
ATOM 614 N N . GLY A 1 75 ? -9.177 -13.837 1.373 1.00 97.31 75 GLY A N 1
ATOM 615 C CA . GLY A 1 75 ? -8.440 -13.330 2.541 1.00 97.31 75 GLY A CA 1
ATOM 616 C C . GLY A 1 75 ? -8.662 -11.846 2.876 1.00 97.31 75 GLY A C 1
ATOM 617 O O . GLY A 1 75 ? -8.110 -11.356 3.870 1.00 97.31 75 GLY A O 1
ATOM 618 N N . ALA A 1 76 ? -9.420 -11.120 2.051 1.00 97.81 76 ALA A N 1
ATOM 619 C CA . ALA A 1 76 ? -9.618 -9.672 2.164 1.00 97.81 76 ALA A CA 1
ATOM 620 C C . ALA A 1 76 ? -11.077 -9.260 2.413 1.00 97.81 76 ALA A C 1
ATOM 622 O O . ALA A 1 76 ? -11.359 -8.067 2.433 1.00 97.81 76 ALA A O 1
ATOM 623 N N . GLN A 1 77 ? -11.987 -10.218 2.615 1.00 97.62 77 GLN A N 1
ATOM 624 C CA . GLN A 1 77 ? -13.434 -9.975 2.708 1.00 97.62 77 GLN A CA 1
ATOM 625 C C . GLN A 1 77 ? -13.783 -8.843 3.683 1.00 97.62 77 GLN A C 1
ATOM 627 O O . GLN A 1 77 ? -14.367 -7.842 3.283 1.00 97.62 77 GLN A O 1
ATOM 632 N N . TYR A 1 78 ? -13.353 -8.970 4.941 1.00 97.94 78 TYR A N 1
ATOM 633 C CA . TYR A 1 78 ? -13.643 -7.996 5.995 1.00 97.94 78 TYR A CA 1
ATOM 634 C C . TYR A 1 78 ? -12.919 -6.661 5.794 1.00 97.94 78 TYR A C 1
ATOM 636 O O . TYR A 1 78 ? -13.443 -5.605 6.144 1.00 97.94 78 TYR A O 1
ATOM 644 N N . GLN A 1 79 ? -11.716 -6.690 5.223 1.00 98.25 79 GLN A N 1
ATOM 645 C CA . GLN A 1 79 ? -10.937 -5.489 4.941 1.00 98.25 79 GLN A CA 1
ATOM 646 C C . GLN A 1 79 ? -11.591 -4.662 3.830 1.00 98.25 79 GLN A C 1
ATOM 648 O O . GLN A 1 79 ? -11.660 -3.447 3.962 1.00 98.25 79 GLN A O 1
ATOM 653 N N . LEU A 1 80 ? -12.135 -5.312 2.796 1.00 97.88 80 LEU A N 1
ATOM 654 C CA . LEU A 1 80 ? -12.927 -4.655 1.752 1.00 97.88 80 LEU A CA 1
ATOM 655 C C . LEU A 1 80 ? -14.237 -4.063 2.298 1.00 97.88 80 LEU A C 1
ATOM 657 O O . LEU A 1 80 ? -14.756 -3.125 1.716 1.00 97.88 80 LEU A O 1
ATOM 661 N N . ASP A 1 81 ? -14.763 -4.565 3.418 1.00 96.88 81 ASP A N 1
ATOM 662 C CA . ASP A 1 81 ? -15.960 -3.984 4.047 1.00 96.88 81 ASP A CA 1
ATOM 663 C C . ASP A 1 81 ? -15.664 -2.819 4.988 1.00 96.88 81 ASP A C 1
ATOM 665 O O . ASP A 1 81 ? -16.494 -1.929 5.154 1.00 96.88 81 ASP A O 1
ATOM 669 N N . THR A 1 82 ? -14.524 -2.862 5.679 1.00 98.00 82 THR A N 1
ATOM 670 C CA . THR A 1 82 ? -14.324 -2.029 6.876 1.00 98.00 82 THR A CA 1
ATOM 671 C C . THR A 1 82 ? -13.143 -1.076 6.792 1.00 98.00 82 THR A C 1
ATOM 673 O O . THR A 1 82 ? -13.096 -0.113 7.559 1.00 98.00 82 THR A O 1
ATOM 676 N N . ALA A 1 83 ? -12.175 -1.314 5.903 1.00 98.12 83 ALA A N 1
ATOM 677 C CA . ALA A 1 83 ? -10.990 -0.473 5.815 1.00 98.12 83 ALA A CA 1
ATOM 678 C C . ALA A 1 83 ? -11.338 0.945 5.342 1.00 98.12 83 ALA A C 1
ATOM 680 O O . ALA A 1 83 ? -12.185 1.149 4.479 1.00 98.12 83 ALA A O 1
ATOM 681 N N . SER A 1 84 ? -10.621 1.935 5.879 1.00 98.06 84 SER A N 1
ATOM 682 C CA . SER A 1 84 ? -10.719 3.315 5.395 1.00 98.06 84 SER A CA 1
ATOM 683 C C . SER A 1 84 ? -10.195 3.476 3.969 1.00 98.06 84 SER A C 1
ATOM 685 O O . SER A 1 84 ? -10.735 4.279 3.219 1.00 98.06 84 SER A O 1
ATOM 687 N N . HIS A 1 85 ? -9.111 2.776 3.641 1.00 98.44 85 HIS A N 1
ATOM 688 C CA . HIS A 1 85 ? -8.445 2.822 2.347 1.00 98.44 85 HIS A CA 1
ATOM 689 C C . HIS A 1 85 ? -7.937 1.422 2.007 1.00 98.44 85 HIS A C 1
ATOM 691 O O . HIS A 1 85 ? -7.556 0.657 2.899 1.00 98.44 85 HIS A O 1
ATOM 697 N N . PHE A 1 86 ? -7.885 1.109 0.719 1.00 98.25 86 PHE A N 1
ATOM 698 C CA . PHE A 1 86 ? -7.357 -0.139 0.192 1.00 98.25 86 PHE A CA 1
ATOM 699 C C . PHE A 1 86 ? -6.370 0.186 -0.926 1.00 98.25 86 PHE A C 1
ATOM 701 O O . PHE A 1 86 ? -6.733 0.811 -1.917 1.00 98.25 86 PHE A O 1
ATOM 708 N N . VAL A 1 87 ? -5.106 -0.203 -0.762 1.00 98.25 87 VAL A N 1
ATOM 709 C CA . VAL A 1 87 ? -4.057 0.104 -1.743 1.00 98.25 87 VAL A CA 1
ATOM 710 C C . VAL A 1 87 ? -3.789 -1.127 -2.597 1.00 98.25 87 VAL A C 1
ATOM 712 O O . VAL A 1 87 ? -3.416 -2.179 -2.078 1.00 98.25 87 VAL A O 1
ATOM 715 N N . LEU A 1 88 ? -3.949 -0.988 -3.911 1.00 97.69 88 LEU A N 1
ATOM 716 C CA . LEU A 1 88 ? -3.499 -1.976 -4.885 1.00 97.69 88 LEU A CA 1
ATOM 717 C C . LEU A 1 88 ? -2.057 -1.654 -5.275 1.00 97.69 88 LEU A C 1
ATOM 719 O O . LEU A 1 88 ? -1.765 -0.566 -5.777 1.00 97.69 88 LEU A O 1
ATOM 723 N N . LEU A 1 89 ? -1.160 -2.608 -5.035 1.00 98.25 89 LEU A N 1
ATOM 724 C CA . LEU A 1 89 ? 0.244 -2.508 -5.415 1.00 98.25 89 LEU A CA 1
ATOM 725 C C . LEU A 1 89 ? 0.422 -3.190 -6.768 1.00 98.25 89 LEU A C 1
ATOM 727 O O . LEU A 1 89 ? 0.207 -4.395 -6.899 1.00 98.25 89 LEU A O 1
ATOM 731 N N . LEU A 1 90 ? 0.807 -2.409 -7.769 1.00 98.12 90 LEU A N 1
ATOM 732 C CA . LEU A 1 90 ? 1.088 -2.888 -9.115 1.00 98.12 90 LEU A CA 1
ATOM 733 C C . LEU A 1 90 ? 2.598 -2.943 -9.324 1.00 98.12 90 LEU A C 1
ATOM 735 O O . LEU A 1 90 ? 3.313 -2.064 -8.848 1.00 98.12 90 LEU A O 1
ATOM 739 N N . ALA A 1 91 ? 3.057 -3.945 -10.068 1.00 96.00 91 ALA A N 1
ATOM 740 C CA . ALA A 1 91 ? 4.441 -4.075 -10.502 1.00 96.00 91 ALA A CA 1
ATOM 741 C C . ALA A 1 91 ? 4.500 -4.117 -12.032 1.00 96.00 91 ALA A C 1
ATOM 743 O O . ALA A 1 91 ? 3.642 -4.726 -12.680 1.00 96.00 91 ALA A O 1
ATOM 744 N N . GLU A 1 92 ? 5.508 -3.464 -12.594 1.00 93.44 92 GLU A N 1
ATOM 745 C CA . GLU A 1 92 ? 5.777 -3.452 -14.023 1.00 93.44 92 GLU A CA 1
ATOM 746 C C . GLU A 1 92 ? 6.145 -4.855 -14.528 1.00 93.44 92 GLU A C 1
ATOM 748 O O . GLU A 1 92 ? 6.826 -5.635 -13.855 1.00 93.44 92 GLU A O 1
ATOM 753 N N . LYS A 1 93 ? 5.644 -5.194 -15.717 1.00 93.19 93 LYS A N 1
ATOM 754 C CA . LYS A 1 93 ? 5.931 -6.457 -16.404 1.00 93.19 93 LYS A CA 1
ATOM 755 C C . LYS A 1 93 ? 7.010 -6.239 -17.458 1.00 93.19 93 LYS A C 1
ATOM 757 O O . LYS A 1 93 ? 7.301 -5.112 -17.830 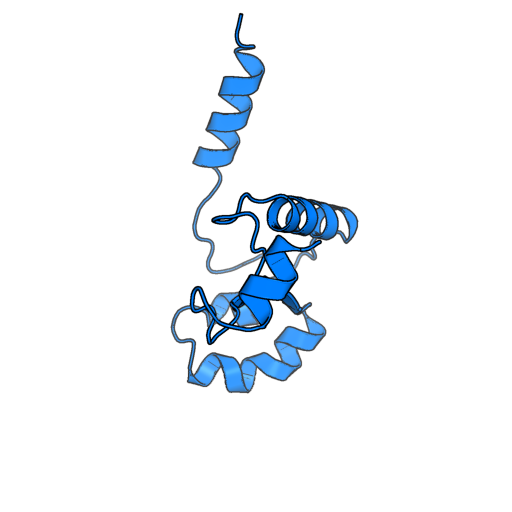1.00 93.19 93 LYS A O 1
ATOM 762 N N . ASP A 1 94 ? 7.595 -7.336 -17.932 1.00 90.25 94 ASP A N 1
ATOM 763 C CA . ASP A 1 94 ? 8.569 -7.326 -19.032 1.00 90.25 94 ASP A CA 1
ATOM 764 C C . ASP A 1 94 ? 9.842 -6.500 -18.750 1.00 90.25 94 ASP A C 1
ATOM 766 O O . ASP A 1 94 ? 10.534 -6.054 -19.662 1.00 90.25 94 ASP A O 1
ATOM 770 N N . VAL A 1 95 ? 10.213 -6.391 -17.469 1.00 91.81 95 VAL A N 1
ATOM 771 C CA . VAL A 1 95 ? 11.414 -5.710 -16.945 1.00 91.81 95 VAL A CA 1
ATOM 772 C C . VAL A 1 95 ? 12.698 -6.535 -17.133 1.00 91.81 95 VAL A C 1
ATOM 774 O O . VAL A 1 95 ? 13.466 -6.783 -16.202 1.00 91.81 95 VAL A O 1
ATOM 777 N N . ARG A 1 96 ? 12.936 -7.016 -18.358 1.00 93.50 96 ARG A N 1
ATOM 778 C CA . ARG A 1 96 ? 14.184 -7.706 -18.725 1.00 93.50 96 ARG A CA 1
ATOM 779 C C . ARG A 1 96 ? 15.313 -6.688 -18.880 1.00 93.50 96 ARG A C 1
ATOM 781 O O . ARG A 1 96 ? 15.066 -5.549 -19.260 1.00 93.50 96 ARG A O 1
ATOM 788 N N . TYR A 1 97 ? 16.556 -7.100 -18.638 1.00 92.56 97 TYR A N 1
ATOM 789 C CA . TYR A 1 97 ? 17.728 -6.213 -18.679 1.00 92.56 97 TYR A CA 1
ATOM 790 C C . TYR A 1 97 ? 17.909 -5.434 -20.002 1.00 92.56 97 TYR A C 1
ATOM 792 O O . TYR A 1 97 ? 18.563 -4.398 -20.002 1.00 92.56 97 TYR A O 1
ATO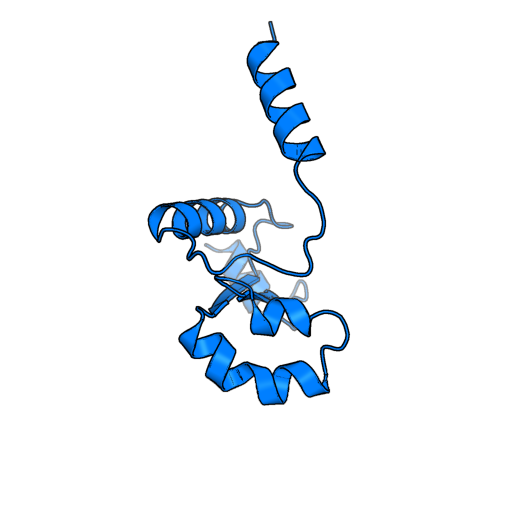M 800 N N . ASP A 1 98 ? 17.369 -5.928 -21.121 1.00 93.31 98 ASP A N 1
ATOM 801 C CA . ASP A 1 98 ? 17.420 -5.304 -22.452 1.00 93.31 98 ASP A CA 1
ATOM 802 C C . ASP A 1 98 ? 16.084 -4.699 -22.903 1.00 93.31 98 ASP A C 1
ATOM 804 O O . ASP A 1 98 ? 15.952 -4.254 -24.044 1.00 93.31 98 ASP A O 1
ATOM 808 N N . SER A 1 99 ? 15.087 -4.690 -22.021 1.00 92.00 99 SER A N 1
ATOM 809 C CA . SER A 1 99 ? 13.793 -4.085 -22.299 1.00 92.00 99 SER A CA 1
ATOM 810 C C . SER A 1 99 ? 13.905 -2.560 -22.363 1.00 92.00 99 SER A C 1
ATOM 812 O O . SER A 1 99 ? 14.752 -1.937 -21.714 1.00 92.00 99 SER A O 1
ATOM 814 N N . GLN A 1 100 ? 13.022 -1.945 -23.151 1.00 87.62 100 GLN A N 1
ATOM 815 C CA . GLN A 1 100 ? 12.957 -0.492 -23.263 1.00 87.62 100 GLN A CA 1
ATOM 816 C C . GLN A 1 100 ? 12.701 0.202 -21.908 1.00 87.62 100 GLN A C 1
ATOM 818 O O . GLN A 1 100 ? 13.440 1.144 -21.625 1.00 87.62 100 GLN A O 1
ATOM 823 N N . PRO A 1 101 ? 11.778 -0.267 -21.038 1.00 84.44 101 PRO A N 1
ATOM 824 C CA . PRO A 1 101 ? 11.560 0.354 -19.729 1.00 84.44 101 PRO A CA 1
ATOM 825 C C . PRO A 1 101 ? 12.815 0.385 -18.851 1.00 84.44 101 PRO A C 1
ATOM 827 O O . PRO A 1 101 ? 13.138 1.424 -18.282 1.00 84.44 101 PRO A O 1
ATOM 830 N N . ILE A 1 102 ? 13.585 -0.711 -18.809 1.00 89.31 102 ILE A N 1
ATOM 831 C CA . ILE A 1 102 ? 14.856 -0.756 -18.066 1.00 89.31 102 ILE A CA 1
ATOM 832 C C . ILE A 1 102 ? 15.883 0.213 -18.658 1.00 89.31 102 ILE A C 1
ATOM 834 O O . ILE A 1 102 ? 16.615 0.884 -17.933 1.00 89.31 102 ILE A O 1
ATOM 838 N N . ARG A 1 103 ? 15.959 0.308 -19.989 1.00 87.12 103 ARG A N 1
ATOM 839 C CA . ARG A 1 103 ? 16.873 1.255 -20.630 1.00 87.12 103 ARG A CA 1
ATOM 840 C C . ARG A 1 103 ? 16.504 2.700 -20.291 1.00 87.12 103 ARG A C 1
ATOM 842 O O . ARG A 1 103 ? 17.393 3.496 -20.012 1.00 87.12 103 ARG A O 1
ATOM 849 N N . GLU A 1 104 ? 15.220 3.035 -20.318 1.00 85.19 104 GLU A N 1
ATOM 850 C CA . GLU A 1 104 ? 14.725 4.373 -19.989 1.00 85.19 104 GLU A CA 1
ATOM 851 C C . GLU A 1 104 ? 14.914 4.714 -18.506 1.00 85.19 104 GLU A C 1
ATOM 853 O O . GLU A 1 104 ? 15.282 5.846 -18.195 1.00 85.19 104 GLU A O 1
ATOM 858 N N . SER A 1 105 ? 14.737 3.748 -17.597 1.00 83.25 105 SER A N 1
ATOM 859 C CA . SER A 1 105 ? 14.919 3.972 -16.158 1.00 83.25 105 SER A CA 1
ATOM 860 C C . SER A 1 105 ? 16.368 4.296 -15.782 1.00 83.25 105 SER A C 1
ATOM 862 O O . SER A 1 105 ? 16.594 5.012 -14.815 1.00 83.25 105 SER A O 1
ATOM 864 N N . LEU A 1 106 ? 17.350 3.791 -16.538 1.00 83.25 106 LEU A N 1
ATOM 865 C CA . LEU A 1 106 ? 18.783 3.974 -16.266 1.00 83.25 106 LEU A CA 1
ATOM 866 C C . LEU A 1 106 ? 19.414 5.196 -16.957 1.00 83.25 106 LEU A C 1
ATOM 868 O O . LEU A 1 106 ? 20.574 5.504 -16.689 1.00 83.25 106 LEU A O 1
ATOM 872 N N . ILE A 1 107 ? 18.702 5.848 -17.883 1.00 83.38 107 ILE A N 1
ATOM 873 C CA . ILE A 1 107 ? 19.196 7.024 -18.632 1.00 83.38 107 ILE A CA 1
ATOM 874 C C . ILE A 1 107 ? 18.694 8.349 -18.029 1.00 83.38 107 ILE A C 1
ATOM 876 O O . ILE A 1 107 ? 19.219 9.407 -18.377 1.00 83.38 107 ILE A O 1
ATOM 880 N N . ARG A 1 108 ? 17.689 8.302 -17.147 1.00 60.69 108 ARG A N 1
ATOM 881 C CA . ARG A 1 108 ? 17.224 9.469 -16.382 1.00 60.69 108 ARG A CA 1
ATOM 882 C C . ARG A 1 108 ? 18.320 10.033 -15.483 1.00 60.69 108 ARG A C 1
ATOM 884 O O . ARG A 1 108 ? 18.362 11.279 -15.384 1.00 60.69 108 ARG A O 1
#

pLDDT: mean 94.86, std 6.36, range [59.75, 98.44]

Foldseek 3Di:
DPDVVVVVVVVVVVVPDDDDQAADQDADDPVVVVVVVVVVQPDDDVVQLSQKDKDKDALVNLVVCVVVCVVPCVPRNNVSVHPRIDIDIDGDPPCDCPDPSVVVSNVD

Secondary structure (DSSP, 8-state):
---HHHHHHHHHHHHH-----S--S-PPPHHHHHHHHHHHHTS--GGG---EEEEEEEHHHHHHHHHHHHHH-TTSHHHHHH-SEEEEEEE-S---TTSHHHHHHHH-

Sequence (108 aa):
MINDAIKKQIRQAFDRRVAVRVYKDQEIPREDMEAILDTAWLSPSSIGLEGWRFVVLDRQHIKDLAPELKEVAWGAQYQLDTASHFVLLLAEKDVRYDSQPIRESLIR

InterPro domains:
  IPR000415 Nitroreductase-like [G3DSA:3.40.109.10] (1-108)
  IPR000415 Nitroreductase-like [SSF55469] (9-100)
  IPR029479 Nitroreductase [PF00881] (16-86)
  IPR050627 Nitroreductase/BluB [PTHR23026] (7-91)

Radius of gyration: 18.08 Å; chains: 1; bounding box: 44×29×47 Å

Organism: NCBI:txid764290